Protein AF-A0A0P0XNX8-F1 (afdb_monomer)

Radius of gyration: 18.24 Å; Cα contacts (8 Å, |Δi|>4): 155; chains: 1; bounding box: 42×53×35 Å

InterPro domains:
  IPR011205 Uncharacterised conserved protein UCP015417, vWA [PIRSF015417] (2-133)
  IPR011205 Uncharacterised conserved protein UCP015417, vWA [PTHR31373] (2-133)
  IPR036465 von Willebrand factor A-like domain superfamily [G3DSA:3.40.50.410] (1-107)
  IPR056690 Domain of unknown function DUF7788 [PF25043] (2-116)

Organism: Oryza sativa subsp. japonica (NCBI:txid39947)

Secondary structure (DSSP, 8-state):
---B-HHHHHHHHHHHHHHTT--GGGS--EEEEEESS-HHHHBSS-HHHHHHHHHHHHHHTT-GGGPPEEEEEE-S---------SSTTEEEEES--HHHHHHHHHTTT---HHHHHHHHS-STTTTTPPPP-

Foldseek 3Di:
DDADAVLVVLVVQLVVCLVVVPDLVPRAAEDEAEDQDDPVRRYPDDVQVSVVVSLVSCVVSVNNVRRHAYEYENAHPDPDPFDQDPHPSYTYHYYDDPLQVVLCVVVVNDDDVVSSVCSVQVDPVNVPDDDDD

Structure (mmCIF, N/CA/C/O backbone):
data_AF-A0A0P0XNX8-F1
#
_entry.id   AF-A0A0P0XNX8-F1
#
loop_
_atom_site.group_PDB
_atom_site.id
_atom_site.type_symbol
_atom_site.label_atom_id
_atom_site.label_alt_id
_atom_site.label_comp_id
_atom_site.label_asym_id
_atom_site.label_entity_id
_atom_site.label_seq_id
_atom_site.pdbx_PDB_ins_code
_atom_site.Cartn_x
_atom_site.Cartn_y
_atom_site.Cartn_z
_atom_site.occupancy
_atom_site.B_iso_or_equiv
_atom_site.auth_seq_id
_atom_site.auth_comp_id
_atom_site.auth_asym_id
_atom_site.auth_atom_id
_atom_site.pdbx_PDB_model_num
ATOM 1 N N . CYS A 1 1 ? 7.794 19.209 -12.879 1.00 41.28 1 CYS A N 1
ATOM 2 C CA . CYS A 1 1 ? 7.409 17.800 -12.677 1.00 41.28 1 CYS A CA 1
ATOM 3 C C . CYS A 1 1 ? 6.141 17.756 -11.835 1.00 41.28 1 CYS A C 1
ATOM 5 O O . CYS A 1 1 ? 5.933 18.673 -11.049 1.00 41.28 1 CYS A O 1
ATOM 7 N N . MET A 1 2 ? 5.261 16.780 -12.074 1.00 57.81 2 MET A N 1
ATOM 8 C CA . MET A 1 2 ? 4.071 16.552 -11.248 1.00 57.81 2 MET A CA 1
ATOM 9 C C . MET A 1 2 ? 4.499 15.644 -10.092 1.00 57.81 2 MET A C 1
ATOM 11 O O . MET A 1 2 ? 4.777 14.472 -10.326 1.00 57.81 2 MET A O 1
ATOM 15 N N . ASN A 1 3 ? 4.605 16.188 -8.880 1.00 69.00 3 ASN A N 1
ATOM 16 C CA . ASN A 1 3 ? 4.877 15.384 -7.691 1.00 69.00 3 ASN A CA 1
ATOM 17 C C . ASN A 1 3 ? 3.578 14.712 -7.228 1.00 69.00 3 ASN A C 1
ATOM 19 O O . ASN A 1 3 ? 2.471 15.203 -7.468 1.00 69.00 3 ASN A O 1
ATOM 23 N N . THR A 1 4 ? 3.712 13.571 -6.568 1.00 76.38 4 THR A N 1
ATOM 24 C CA . THR A 1 4 ? 2.597 12.824 -5.997 1.00 76.38 4 THR A CA 1
ATOM 25 C C . THR A 1 4 ? 2.177 13.475 -4.682 1.00 76.38 4 THR A C 1
ATOM 27 O O . THR A 1 4 ? 3.000 13.785 -3.817 1.00 76.38 4 THR A O 1
ATOM 30 N N . ASN A 1 5 ? 0.874 13.697 -4.519 1.00 86.94 5 ASN A N 1
ATOM 31 C CA . ASN A 1 5 ? 0.302 14.161 -3.261 1.00 86.94 5 ASN A CA 1
ATOM 32 C C . ASN A 1 5 ? -0.187 12.950 -2.457 1.00 86.94 5 ASN A C 1
ATOM 34 O O . ASN A 1 5 ? -1.343 12.537 -2.576 1.00 86.94 5 ASN A O 1
ATOM 38 N N . PHE A 1 6 ? 0.707 12.364 -1.658 1.00 89.50 6 PHE A N 1
AT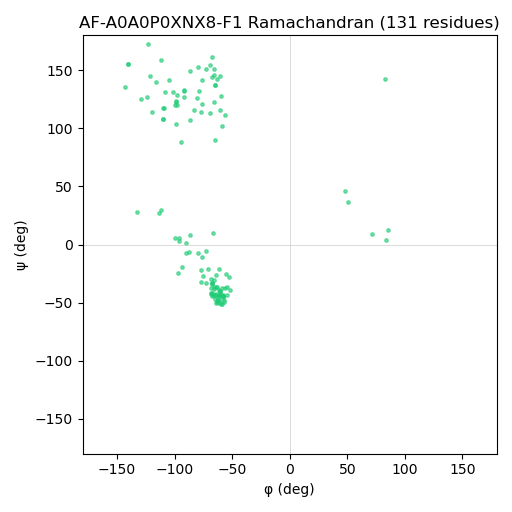OM 39 C CA . PHE A 1 6 ? 0.373 11.188 -0.856 1.00 89.50 6 PHE A CA 1
ATOM 40 C C . PHE A 1 6 ? -0.719 11.476 0.179 1.00 89.50 6 PHE A C 1
ATOM 42 O O . PHE A 1 6 ? -1.602 10.641 0.355 1.00 89.50 6 PHE A O 1
ATOM 49 N N . GLN A 1 7 ? -0.754 12.666 0.789 1.00 91.12 7 GLN A N 1
ATOM 50 C CA . 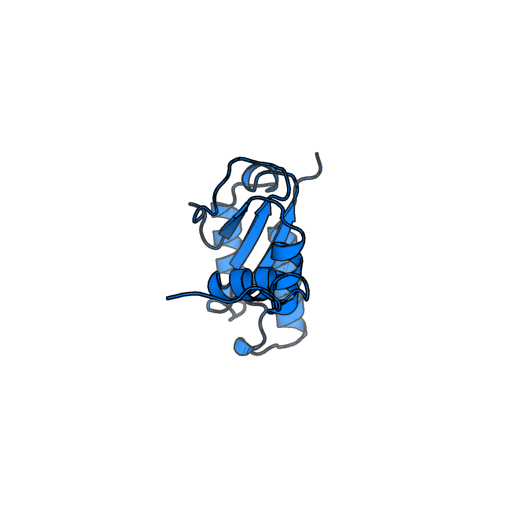GLN A 1 7 ? -1.854 13.045 1.687 1.00 91.12 7 GLN A CA 1
ATOM 51 C C . GLN A 1 7 ? -3.220 12.901 1.021 1.00 91.12 7 GLN A C 1
ATOM 53 O O . GLN A 1 7 ? -4.126 12.339 1.626 1.00 91.12 7 GLN A O 1
ATOM 58 N N . ALA A 1 8 ? -3.367 13.338 -0.233 1.00 92.69 8 ALA A N 1
ATOM 59 C CA . ALA A 1 8 ? -4.642 13.244 -0.939 1.00 92.69 8 ALA A CA 1
ATOM 60 C C . ALA A 1 8 ? -5.084 11.786 -1.160 1.00 92.69 8 ALA A C 1
ATOM 62 O O . ALA A 1 8 ? -6.271 11.477 -1.052 1.00 92.69 8 ALA A O 1
ATOM 63 N N . VAL A 1 9 ? -4.137 10.879 -1.427 1.00 93.44 9 VAL A N 1
ATOM 64 C CA . VAL A 1 9 ? -4.415 9.438 -1.559 1.00 93.44 9 VAL A CA 1
ATOM 65 C C . VAL A 1 9 ? -4.941 8.876 -0.238 1.00 93.44 9 VAL A C 1
ATOM 67 O O . VAL A 1 9 ? -5.982 8.221 -0.210 1.00 93.44 9 VAL A O 1
ATOM 70 N N . PHE A 1 10 ? -4.257 9.168 0.868 1.00 96.00 10 PHE A N 1
ATOM 71 C CA . PHE A 1 10 ? -4.647 8.685 2.192 1.00 96.00 10 PHE A CA 1
ATOM 72 C C . PHE A 1 10 ? -5.953 9.314 2.686 1.00 96.00 10 PHE A C 1
ATOM 74 O O . PHE A 1 10 ? -6.783 8.609 3.260 1.00 96.00 10 PHE A O 1
ATOM 81 N N . ASP A 1 11 ? -6.183 10.596 2.403 1.00 96.38 11 ASP A N 1
ATOM 82 C CA . ASP A 1 11 ? -7.445 11.278 2.691 1.00 96.38 11 ASP A CA 1
ATOM 83 C C . ASP A 1 11 ? -8.609 10.620 1.946 1.00 96.38 11 ASP A C 1
ATOM 85 O O . ASP A 1 11 ? -9.679 10.421 2.522 1.00 96.38 11 ASP A O 1
ATOM 89 N N . GLN A 1 12 ? -8.401 10.218 0.689 1.00 97.06 12 GLN A N 1
ATOM 90 C CA . GLN A 1 12 ? -9.422 9.525 -0.089 1.00 97.06 12 GLN A CA 1
ATOM 91 C C . GLN A 1 12 ? -9.721 8.123 0.460 1.00 97.06 12 GLN A C 1
ATOM 93 O O . GLN A 1 12 ? -10.893 7.741 0.546 1.00 97.06 12 GLN A O 1
ATOM 98 N N . ILE A 1 13 ? -8.694 7.363 0.858 1.00 96.75 13 ILE A N 1
ATOM 99 C CA . ILE A 1 13 ? -8.864 6.053 1.511 1.00 96.75 13 ILE A CA 1
ATOM 100 C C . ILE A 1 13 ? -9.666 6.220 2.803 1.00 96.75 13 ILE A C 1
ATOM 102 O O . ILE A 1 13 ? -10.681 5.547 2.993 1.00 96.75 13 ILE A O 1
ATOM 106 N N . LEU A 1 14 ? -9.244 7.152 3.661 1.00 97.88 14 LEU A N 1
ATOM 107 C CA . LEU A 1 14 ? -9.881 7.402 4.947 1.00 97.88 14 LEU A CA 1
ATOM 108 C C . LEU A 1 14 ? -11.337 7.827 4.778 1.00 97.88 14 LEU A C 1
ATOM 110 O O . LEU A 1 14 ? -12.223 7.269 5.422 1.00 97.88 14 LEU A O 1
ATOM 114 N N . ARG A 1 15 ? -11.596 8.775 3.873 1.00 97.88 15 ARG A N 1
ATOM 115 C CA . ARG A 1 15 ? -12.948 9.236 3.559 1.00 97.88 15 ARG A CA 1
ATOM 116 C C . ARG A 1 15 ? -13.836 8.083 3.110 1.00 97.88 15 ARG A C 1
ATOM 118 O O . ARG A 1 15 ? -14.929 7.923 3.636 1.00 97.88 15 ARG A O 1
ATOM 125 N N . THR A 1 16 ? -13.351 7.255 2.187 1.00 97.56 16 THR A N 1
ATOM 126 C CA . THR A 1 16 ? -14.111 6.105 1.677 1.00 97.56 16 THR A CA 1
ATOM 127 C C . THR A 1 16 ? -14.449 5.119 2.800 1.00 97.56 16 THR A C 1
ATOM 129 O O . THR A 1 16 ? -15.567 4.609 2.859 1.00 97.56 16 THR A O 1
ATOM 132 N N . ALA A 1 17 ? -13.516 4.881 3.725 1.00 97.12 17 ALA A N 1
ATOM 133 C CA . ALA A 1 17 ? -13.737 4.007 4.870 1.00 97.12 17 ALA A CA 1
ATOM 134 C C . ALA A 1 17 ? -14.739 4.571 5.883 1.00 97.12 17 ALA A C 1
ATOM 136 O O . ALA A 1 17 ? -15.602 3.837 6.366 1.00 97.12 17 ALA A O 1
ATOM 137 N N . VAL A 1 18 ? -14.646 5.868 6.192 1.00 97.19 18 VAL A N 1
ATOM 138 C CA . VAL A 1 18 ? -15.581 6.564 7.087 1.00 97.19 18 VAL A CA 1
ATOM 139 C C . VAL A 1 18 ? -16.986 6.579 6.485 1.00 97.19 18 VAL A C 1
ATOM 141 O O . VAL A 1 18 ? -17.932 6.150 7.147 1.00 97.19 18 VAL A O 1
ATOM 144 N N . ASP A 1 19 ? -17.119 6.986 5.221 1.00 97.69 19 ASP A N 1
ATOM 145 C CA . ASP A 1 19 ? -18.400 7.045 4.507 1.00 97.69 19 ASP A CA 1
ATOM 146 C C . ASP A 1 19 ? -19.040 5.647 4.408 1.00 97.69 19 ASP A C 1
ATOM 148 O O . ASP A 1 19 ? -20.247 5.478 4.604 1.00 97.69 19 ASP A O 1
ATOM 152 N N . GLY A 1 20 ? -18.214 4.622 4.170 1.00 96.81 20 GLY A N 1
ATOM 153 C CA . GLY A 1 20 ? -18.622 3.220 4.115 1.00 96.81 20 GLY A CA 1
ATOM 154 C C . GLY A 1 20 ? -18.810 2.537 5.474 1.00 96.81 20 GLY A C 1
ATOM 155 O O . GLY A 1 20 ? -19.280 1.400 5.498 1.00 96.81 20 GLY A O 1
ATOM 156 N N . ARG A 1 21 ? -18.459 3.193 6.592 1.00 96.38 21 ARG A N 1
ATOM 157 C CA . ARG A 1 21 ? -18.436 2.607 7.949 1.00 96.38 21 ARG A CA 1
ATOM 158 C C . ARG A 1 21 ? -17.716 1.254 7.991 1.00 96.38 21 ARG A C 1
ATOM 160 O O . ARG A 1 21 ? -18.227 0.280 8.548 1.00 96.38 21 ARG A O 1
ATOM 167 N N . LEU A 1 22 ? -16.551 1.182 7.351 1.00 96.38 22 LEU A N 1
ATOM 168 C CA . LEU A 1 22 ? -15.763 -0.045 7.328 1.00 96.38 22 LEU A CA 1
ATOM 169 C C . LEU A 1 22 ? -15.275 -0.388 8.740 1.00 96.38 22 LEU A C 1
ATOM 171 O O . LEU A 1 22 ? -14.823 0.489 9.467 1.00 96.38 22 LEU A O 1
ATOM 175 N N . PRO A 1 23 ? -15.325 -1.658 9.156 1.00 94.81 23 PRO A N 1
ATOM 176 C CA . PRO A 1 23 ? -14.636 -2.051 10.371 1.00 94.81 23 PRO A CA 1
ATOM 177 C C . PRO A 1 23 ? -13.109 -2.068 10.105 1.00 94.81 23 PRO A C 1
ATOM 179 O O . PRO A 1 23 ? -12.699 -2.291 8.956 1.00 94.81 23 PRO A O 1
ATOM 182 N N . PRO A 1 24 ? -12.244 -1.829 11.114 1.00 93.19 24 PRO A N 1
ATOM 183 C CA . PRO A 1 24 ? -10.793 -1.703 10.921 1.00 93.19 24 PRO A CA 1
ATOM 184 C C . PRO A 1 24 ? -10.124 -2.897 10.220 1.00 93.19 24 PRO A C 1
ATOM 186 O O . PRO A 1 24 ? -9.094 -2.746 9.562 1.00 93.19 24 PRO A O 1
ATOM 189 N N . GLU A 1 25 ? -10.699 -4.096 10.307 1.00 93.88 25 GLU A N 1
ATOM 190 C CA . GLU A 1 25 ? -10.179 -5.306 9.658 1.00 93.88 25 GLU A CA 1
ATOM 191 C C . GLU A 1 25 ? -10.346 -5.269 8.134 1.00 93.88 25 GLU A C 1
ATOM 193 O O . GLU A 1 25 ? -9.627 -5.963 7.422 1.00 93.88 25 GLU A O 1
ATOM 198 N N . LYS A 1 26 ? -11.269 -4.444 7.623 1.00 94.88 26 LYS A N 1
ATOM 199 C CA . LYS A 1 26 ? -11.504 -4.250 6.184 1.00 94.88 26 LYS A CA 1
ATOM 200 C C . LYS A 1 26 ? -10.773 -3.043 5.601 1.00 94.88 26 LYS A C 1
ATOM 202 O O . LYS A 1 26 ? -10.949 -2.740 4.422 1.00 94.88 26 LYS A O 1
ATOM 207 N N . MET A 1 27 ? -9.975 -2.348 6.406 1.00 95.38 27 MET A N 1
ATOM 208 C CA . MET A 1 27 ? -9.145 -1.251 5.924 1.00 95.38 27 MET A CA 1
ATOM 209 C C . MET A 1 27 ? -8.046 -1.761 4.998 1.00 95.38 27 MET A C 1
ATOM 211 O O . MET A 1 27 ? -7.455 -2.818 5.225 1.00 95.38 27 MET A O 1
ATOM 215 N N . ILE A 1 28 ? -7.733 -0.958 3.981 1.00 92.44 28 ILE A N 1
ATOM 216 C CA . ILE A 1 28 ? -6.551 -1.165 3.145 1.00 92.44 28 ILE A CA 1
ATOM 217 C C . ILE A 1 28 ? -5.317 -1.106 4.050 1.00 92.44 28 ILE A C 1
ATOM 219 O O . ILE A 1 28 ? -5.146 -0.156 4.808 1.00 92.44 28 ILE A O 1
ATOM 223 N N . ARG A 1 29 ? -4.461 -2.127 3.973 1.00 91.31 29 ARG A N 1
ATOM 224 C CA . ARG A 1 29 ? -3.241 -2.226 4.792 1.00 91.31 29 ARG A CA 1
ATOM 225 C C . ARG A 1 29 ? -1.989 -1.752 4.066 1.00 91.31 29 ARG A C 1
ATOM 227 O O . ARG A 1 29 ? -1.036 -1.327 4.713 1.00 91.31 29 ARG A O 1
ATOM 234 N N . THR A 1 30 ? -2.003 -1.786 2.737 1.00 91.19 30 THR A N 1
ATOM 235 C CA . THR A 1 30 ? -0.833 -1.459 1.925 1.00 91.19 30 THR A CA 1
ATOM 236 C C . THR A 1 30 ? -1.246 -0.710 0.667 1.00 91.19 30 THR A C 1
ATOM 238 O O . THR A 1 30 ? -2.200 -1.092 -0.009 1.00 91.19 30 THR A O 1
ATOM 241 N N . VAL A 1 31 ? -0.514 0.355 0.355 1.00 91.19 31 VAL A N 1
ATOM 242 C CA . VAL A 1 31 ? -0.603 1.115 -0.890 1.00 91.19 31 VAL A CA 1
ATOM 243 C C . VAL A 1 31 ? 0.672 0.858 -1.678 1.00 91.19 31 VAL A C 1
ATOM 245 O O . VAL A 1 31 ? 1.766 1.195 -1.230 1.00 91.19 31 VAL A O 1
ATOM 248 N N . PHE A 1 3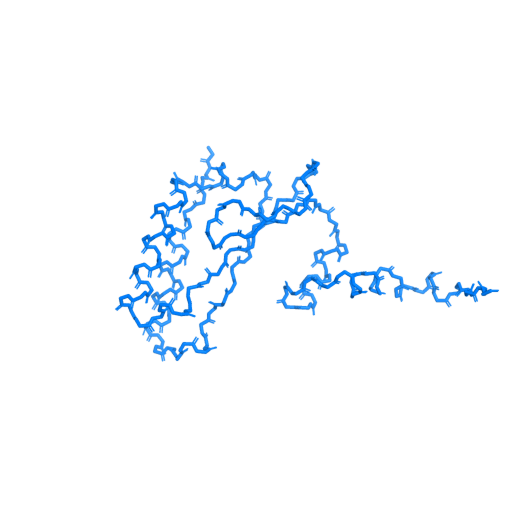2 ? 0.532 0.269 -2.860 1.00 88.12 32 PHE A N 1
ATOM 249 C CA . PHE A 1 32 ? 1.652 0.063 -3.770 1.00 88.12 32 PHE A CA 1
ATOM 250 C C . PHE A 1 32 ? 1.773 1.241 -4.726 1.00 88.12 32 PHE A C 1
ATOM 252 O O . PHE A 1 32 ? 0.803 1.615 -5.388 1.00 88.12 32 PHE A O 1
ATOM 259 N N . VAL A 1 33 ? 2.966 1.822 -4.791 1.00 87.62 33 VAL A N 1
ATOM 260 C CA . VAL A 1 33 ? 3.263 2.97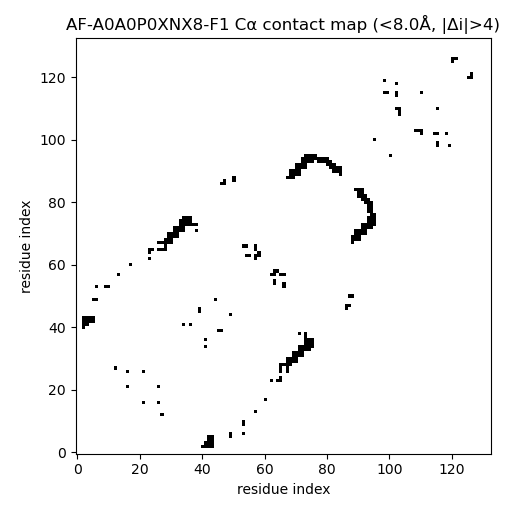8 -5.635 1.00 87.62 33 VAL A CA 1
ATOM 261 C C . VAL A 1 33 ? 4.354 2.574 -6.603 1.00 87.62 33 VAL A C 1
ATOM 263 O O . VAL A 1 33 ? 5.472 2.297 -6.194 1.00 87.62 33 VAL A O 1
ATOM 266 N N . PHE A 1 34 ? 4.026 2.538 -7.886 1.00 84.75 34 PHE A N 1
ATOM 267 C CA . PHE A 1 34 ? 4.978 2.239 -8.947 1.00 84.75 34 PHE A CA 1
ATOM 268 C C . PHE A 1 34 ? 5.413 3.555 -9.585 1.00 84.75 34 PHE A C 1
ATOM 270 O O . PHE A 1 34 ? 4.570 4.295 -10.092 1.00 84.75 34 PHE A O 1
ATOM 277 N N . SER A 1 35 ? 6.707 3.860 -9.540 1.00 81.50 35 SER A N 1
ATOM 278 C CA . SER A 1 35 ? 7.255 5.122 -10.041 1.00 81.50 35 SER A CA 1
ATOM 279 C C . SER A 1 35 ? 8.583 4.899 -10.754 1.00 81.50 35 SER A C 1
ATOM 281 O O . SER A 1 35 ? 9.276 3.924 -10.494 1.00 81.50 35 SER A O 1
ATOM 283 N N . ASP A 1 36 ? 8.943 5.797 -11.663 1.00 78.94 36 ASP A N 1
ATOM 284 C CA . ASP A 1 36 ? 10.272 5.897 -12.270 1.00 78.94 36 ASP A CA 1
ATOM 285 C C . ASP A 1 36 ? 11.172 6.941 -11.573 1.00 78.94 36 ASP A C 1
ATOM 287 O O . ASP A 1 36 ? 12.278 7.213 -12.052 1.00 78.94 36 ASP A O 1
ATOM 291 N N . MET A 1 37 ? 10.693 7.523 -10.466 1.00 75.00 37 MET A N 1
ATOM 292 C CA . MET A 1 37 ? 11.388 8.506 -9.631 1.00 75.00 37 MET A CA 1
ATOM 293 C C . MET A 1 37 ? 11.736 7.910 -8.264 1.00 75.00 37 MET A C 1
ATOM 295 O O . MET A 1 37 ? 11.106 6.949 -7.822 1.00 75.00 37 MET A O 1
ATOM 299 N N . GLU A 1 38 ? 12.713 8.502 -7.578 1.00 74.94 38 GLU A N 1
ATOM 300 C CA . GLU A 1 38 ? 12.969 8.196 -6.167 1.00 74.94 38 GLU A CA 1
ATOM 301 C C . GLU A 1 38 ? 11.834 8.736 -5.274 1.00 74.94 38 GLU A C 1
ATOM 303 O O . GLU A 1 38 ? 11.104 9.659 -5.648 1.00 74.94 38 GLU A O 1
ATOM 308 N N . PHE A 1 39 ? 11.633 8.131 -4.098 1.00 76.69 39 PHE A N 1
ATOM 309 C CA . PHE A 1 39 ? 10.484 8.442 -3.232 1.00 76.69 39 PHE A CA 1
ATOM 310 C C . PHE A 1 39 ? 10.455 9.910 -2.775 1.00 76.69 39 PHE A C 1
ATOM 312 O O . PHE A 1 39 ? 9.400 10.547 -2.745 1.00 76.69 39 PHE A O 1
ATOM 319 N N . ASP A 1 40 ? 11.619 10.444 -2.415 1.00 73.12 40 ASP A N 1
ATOM 320 C CA . ASP A 1 40 ? 11.811 11.823 -1.971 1.00 73.12 40 ASP A CA 1
ATOM 321 C C . ASP A 1 40 ? 11.565 12.841 -3.091 1.00 73.12 40 ASP A C 1
ATOM 323 O O . ASP A 1 40 ? 11.009 13.907 -2.831 1.00 73.12 40 ASP A O 1
ATOM 327 N N . GLU A 1 41 ? 11.885 12.491 -4.336 1.00 72.38 41 GLU A N 1
ATOM 328 C CA . GLU A 1 41 ? 11.534 13.281 -5.520 1.00 72.38 41 GLU A CA 1
ATOM 329 C C . GLU A 1 41 ? 10.038 13.190 -5.859 1.00 72.38 41 GLU A C 1
ATOM 331 O O . GLU A 1 41 ? 9.439 14.149 -6.355 1.00 72.38 41 GLU A O 1
ATOM 336 N N . ALA A 1 42 ? 9.417 12.040 -5.586 1.00 72.12 42 ALA A N 1
ATOM 337 C CA . ALA A 1 42 ? 8.004 11.809 -5.848 1.00 72.12 42 ALA A CA 1
ATOM 338 C C . ALA A 1 42 ? 7.078 12.494 -4.845 1.00 72.12 42 ALA A C 1
ATOM 340 O O . ALA A 1 42 ? 5.945 12.809 -5.209 1.00 72.12 42 ALA A O 1
ATOM 341 N N . SER A 1 43 ? 7.513 12.741 -3.610 1.00 74.56 43 SER A N 1
ATOM 342 C CA . SER A 1 43 ? 6.689 13.424 -2.612 1.00 74.56 43 SER A CA 1
ATOM 343 C C . SER A 1 43 ? 6.616 14.935 -2.864 1.00 74.56 43 SER A C 1
ATOM 345 O O . SER A 1 43 ? 7.585 15.588 -3.244 1.00 74.56 43 SER A O 1
ATOM 347 N N . THR A 1 44 ? 5.441 15.529 -2.644 1.00 75.44 44 THR A N 1
ATOM 348 C CA . THR A 1 44 ? 5.282 16.995 -2.714 1.00 75.44 44 THR A CA 1
ATOM 349 C C . THR A 1 44 ? 5.836 17.689 -1.463 1.00 75.44 44 THR A C 1
ATOM 351 O O . THR A 1 44 ? 6.352 18.800 -1.559 1.00 75.44 44 THR A O 1
ATOM 354 N N . ASN A 1 45 ? 5.752 17.033 -0.300 1.00 76.75 45 ASN A N 1
ATOM 355 C CA . ASN A 1 45 ? 6.193 17.564 0.993 1.00 76.75 45 ASN A CA 1
ATOM 356 C C . ASN A 1 45 ? 7.227 16.636 1.649 1.00 76.75 45 ASN A C 1
ATOM 358 O O . ASN A 1 45 ? 7.427 15.497 1.220 1.00 76.75 45 ASN A O 1
ATOM 362 N N . HIS A 1 46 ? 7.824 17.087 2.756 1.00 83.38 46 HIS A N 1
ATOM 363 C CA . HIS A 1 46 ? 8.580 16.202 3.639 1.00 83.38 46 HIS A CA 1
ATOM 364 C C . HIS A 1 46 ? 7.672 15.099 4.189 1.00 83.38 46 HIS A C 1
ATOM 366 O O . HIS A 1 46 ? 6.723 15.364 4.929 1.00 83.38 46 HIS A O 1
ATOM 372 N N . TRP A 1 47 ? 7.981 13.857 3.820 1.00 86.69 47 TRP A N 1
ATOM 373 C CA . TRP A 1 47 ? 7.132 12.710 4.114 1.00 86.69 47 TRP A CA 1
ATOM 374 C C . TRP A 1 47 ? 6.880 12.495 5.600 1.00 86.69 47 TRP A C 1
ATOM 376 O O . TRP A 1 47 ? 5.771 12.140 5.961 1.00 86.69 47 TRP A O 1
ATOM 386 N N . GLU A 1 48 ? 7.862 12.731 6.467 1.00 84.50 48 GLU A N 1
ATOM 387 C CA . GLU A 1 48 ? 7.694 12.513 7.908 1.00 84.50 48 GLU A CA 1
ATOM 388 C C . GLU A 1 48 ? 6.529 13.344 8.470 1.00 84.50 48 GLU A C 1
ATOM 390 O O . GLU A 1 48 ? 5.642 12.811 9.134 1.00 84.50 48 GLU A O 1
ATOM 395 N N . THR A 1 49 ? 6.440 14.619 8.082 1.00 86.44 49 THR A N 1
ATOM 396 C CA . THR A 1 49 ? 5.331 15.509 8.457 1.00 86.44 49 THR A CA 1
ATOM 397 C C . THR A 1 49 ? 3.996 15.071 7.849 1.00 86.44 49 THR A C 1
ATOM 399 O O . THR A 1 49 ? 2.944 15.150 8.497 1.00 86.44 49 THR A O 1
ATOM 402 N N . ASP A 1 50 ? 4.016 14.595 6.602 1.00 88.75 50 ASP A N 1
ATOM 403 C CA . ASP A 1 50 ? 2.820 14.059 5.951 1.00 88.75 50 ASP A CA 1
ATOM 404 C C . ASP A 1 50 ? 2.343 12.774 6.632 1.00 88.75 50 ASP A C 1
ATOM 406 O O . ASP A 1 50 ? 1.153 12.638 6.918 1.00 88.75 50 ASP A O 1
ATOM 410 N N . TYR A 1 51 ? 3.258 11.874 6.974 1.00 91.38 51 TYR A N 1
ATOM 411 C CA . TYR A 1 51 ? 2.976 10.614 7.640 1.00 91.38 51 TYR A CA 1
ATOM 412 C C . TYR A 1 51 ? 2.427 10.824 9.051 1.00 91.38 51 TYR A C 1
ATOM 414 O O . TYR A 1 51 ? 1.425 10.207 9.415 1.00 91.38 51 TYR A O 1
ATOM 422 N N . GLU A 1 52 ? 2.998 11.745 9.830 1.00 93.50 52 GLU A N 1
ATOM 423 C CA . GLU A 1 52 ? 2.447 12.145 11.130 1.00 93.50 52 GLU A CA 1
ATOM 424 C C . GLU A 1 52 ? 1.016 12.679 10.992 1.00 93.50 52 GLU A C 1
ATOM 426 O O . GLU A 1 52 ? 0.114 12.319 11.759 1.00 93.50 52 GLU A O 1
ATOM 431 N N . THR A 1 53 ? 0.776 13.511 9.975 1.00 94.94 53 THR A N 1
ATOM 432 C CA . THR A 1 53 ? -0.554 14.061 9.704 1.00 94.94 53 THR A CA 1
ATOM 433 C C . THR A 1 53 ? -1.546 12.967 9.315 1.00 94.94 53 THR A C 1
ATOM 435 O O . THR A 1 53 ? -2.670 12.966 9.824 1.00 94.94 53 THR A O 1
ATOM 438 N N . ILE A 1 54 ? -1.136 12.029 8.460 1.00 95.81 54 ILE A N 1
ATOM 439 C CA . ILE A 1 54 ? -1.917 10.852 8.066 1.00 95.81 54 ILE A CA 1
ATOM 440 C C . ILE A 1 54 ? -2.266 10.019 9.302 1.00 95.81 54 ILE A C 1
ATOM 442 O O . ILE A 1 54 ? -3.445 9.751 9.543 1.00 95.81 54 ILE A O 1
ATOM 446 N N . CYS A 1 55 ? -1.278 9.678 10.133 1.00 96.25 55 CYS A N 1
ATOM 447 C CA . CYS A 1 55 ? -1.487 8.896 11.351 1.00 96.25 55 CYS A CA 1
ATOM 448 C C . CYS A 1 55 ? -2.488 9.578 12.290 1.00 96.25 55 CYS A C 1
ATOM 450 O O . CYS A 1 55 ? -3.422 8.940 12.776 1.00 96.25 55 CYS A O 1
ATOM 452 N N . ARG A 1 56 ? -2.365 10.896 12.491 1.00 97.56 56 ARG A N 1
ATOM 453 C CA . ARG A 1 56 ? -3.309 11.670 13.310 1.00 97.56 56 ARG A CA 1
ATOM 454 C C . ARG A 1 56 ? -4.729 11.639 12.743 1.00 97.56 56 ARG A C 1
ATOM 456 O O . ARG A 1 56 ? -5.681 11.482 13.510 1.00 97.56 56 ARG A O 1
ATOM 463 N N . LYS A 1 57 ? -4.893 11.800 11.425 1.00 97.88 57 LYS A N 1
ATOM 464 C CA . LYS A 1 57 ? -6.207 11.764 10.758 1.00 97.88 57 LYS A CA 1
ATOM 465 C C . LYS A 1 57 ? -6.874 10.398 10.923 1.00 97.88 57 LYS A C 1
ATOM 467 O O . LYS A 1 57 ? -8.024 10.332 11.348 1.00 97.88 57 LYS A O 1
ATOM 472 N N . PHE A 1 58 ? -6.137 9.320 10.664 1.00 97.88 58 PHE A N 1
ATOM 473 C CA . PHE A 1 5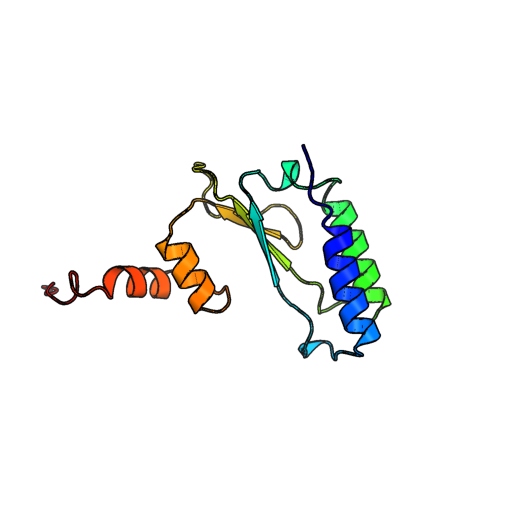8 ? -6.624 7.951 10.841 1.00 97.88 58 PHE A CA 1
ATOM 474 C C . PHE A 1 58 ? -6.959 7.650 12.304 1.00 97.88 58 PHE A C 1
ATOM 476 O O . PHE A 1 58 ? -8.043 7.144 12.587 1.00 97.88 58 PHE A O 1
ATOM 483 N N . GLY A 1 59 ? -6.088 8.028 13.245 1.00 97.31 59 GLY A N 1
ATOM 484 C CA . GLY A 1 59 ? -6.341 7.881 14.679 1.00 97.31 59 GLY A CA 1
ATOM 485 C C . GLY A 1 59 ? -7.607 8.610 15.134 1.00 97.31 59 GLY A C 1
ATOM 486 O O . GLY A 1 59 ? -8.448 8.019 15.805 1.00 97.31 59 GLY A O 1
ATOM 487 N N . SER A 1 60 ? -7.800 9.857 14.690 1.00 97.38 60 SER A N 1
ATOM 488 C CA . SER A 1 60 ? -8.994 10.658 15.021 1.00 97.38 60 SER A CA 1
ATOM 489 C C . SER A 1 60 ? -10.292 10.057 14.470 1.00 97.38 60 SER A C 1
ATOM 491 O O . SER A 1 60 ? -11.362 10.286 15.025 1.00 97.38 60 SER A O 1
ATOM 493 N N . ALA A 1 61 ? -10.202 9.283 13.387 1.00 96.75 61 ALA A N 1
ATOM 494 C CA . ALA A 1 61 ? -11.326 8.587 12.768 1.00 96.75 61 ALA A CA 1
ATOM 495 C C . ALA A 1 61 ? -11.563 7.169 13.328 1.00 96.75 61 ALA A C 1
ATOM 497 O O . ALA A 1 61 ? -12.465 6.480 12.857 1.00 96.75 61 ALA A O 1
ATOM 498 N N . GLY A 1 62 ? -10.772 6.721 14.311 1.00 96.00 62 GLY A N 1
ATOM 499 C CA . GLY A 1 62 ? -10.880 5.381 14.901 1.00 96.00 62 GLY A CA 1
ATOM 500 C C . GLY A 1 62 ? -10.121 4.281 14.148 1.00 96.00 62 GLY A C 1
ATOM 501 O O . GLY A 1 62 ? -10.309 3.106 14.444 1.00 96.00 62 GLY A O 1
ATOM 502 N N . TYR A 1 63 ? -9.243 4.643 13.209 1.00 97.44 63 TYR A N 1
ATOM 503 C CA . TYR A 1 63 ? -8.445 3.719 12.389 1.00 97.44 63 TYR A CA 1
ATOM 504 C C . TYR A 1 63 ? -6.937 3.801 12.678 1.00 97.44 63 TYR A C 1
ATOM 506 O O . TYR A 1 63 ? -6.124 3.524 11.798 1.00 97.44 63 TYR A O 1
ATOM 514 N N . GLY A 1 64 ? -6.539 4.195 13.894 1.00 95.19 64 GLY A N 1
ATOM 515 C CA . GLY A 1 64 ? -5.125 4.377 14.264 1.00 95.19 64 GLY A CA 1
ATOM 516 C C . GLY A 1 64 ? -4.255 3.131 14.044 1.00 95.19 64 GLY A C 1
ATOM 517 O O . GLY A 1 64 ? -3.144 3.246 13.541 1.00 95.19 64 GLY A O 1
ATOM 518 N N . ASP A 1 65 ? -4.800 1.940 14.303 1.00 94.00 65 ASP A N 1
ATOM 519 C CA . ASP A 1 65 ? -4.106 0.654 14.104 1.00 94.00 65 ASP A CA 1
ATOM 520 C C . ASP A 1 65 ? -4.240 0.105 12.669 1.00 94.00 65 ASP A C 1
ATOM 522 O O . ASP A 1 65 ? -3.904 -1.047 12.376 1.00 94.00 65 ASP A O 1
ATOM 526 N N . ALA A 1 66 ? -4.799 0.904 11.762 1.00 95.44 66 ALA A N 1
ATOM 527 C CA . ALA A 1 66 ? -5.091 0.533 10.383 1.00 95.44 66 ALA A CA 1
ATOM 528 C C . ALA A 1 66 ? -4.630 1.597 9.378 1.00 95.44 66 ALA A C 1
ATOM 530 O O . ALA A 1 66 ? -5.197 1.710 8.291 1.00 95.44 66 ALA A O 1
ATOM 531 N N . VAL A 1 67 ? -3.593 2.363 9.732 1.00 95.88 67 VAL A N 1
ATOM 532 C CA . VAL A 1 67 ? -2.900 3.255 8.796 1.00 95.88 67 VAL A CA 1
ATOM 533 C C . VAL A 1 67 ? -2.203 2.404 7.724 1.00 95.88 67 VAL A C 1
ATOM 535 O O . VAL A 1 67 ? -1.395 1.541 8.080 1.00 95.88 67 VAL A O 1
ATOM 538 N N . PRO A 1 68 ? -2.494 2.610 6.425 1.00 94.81 68 PRO A N 1
ATOM 539 C CA . PRO A 1 68 ? -1.825 1.876 5.362 1.00 94.81 68 PRO A CA 1
ATOM 540 C C . PRO A 1 68 ? -0.321 2.165 5.333 1.00 94.81 68 PRO A C 1
ATOM 542 O O . PRO A 1 68 ? 0.102 3.308 5.493 1.00 94.81 68 PRO A O 1
ATOM 545 N N . GLN A 1 69 ? 0.488 1.149 5.050 1.00 90.94 69 GLN A N 1
ATOM 546 C CA . GLN A 1 69 ? 1.894 1.345 4.693 1.00 90.94 69 GLN A CA 1
ATOM 547 C C . GLN A 1 69 ? 2.037 1.585 3.191 1.00 90.94 69 GLN A C 1
ATOM 549 O O . GLN A 1 69 ? 1.263 1.049 2.397 1.00 90.94 69 GLN A O 1
ATOM 554 N N . ILE A 1 70 ? 3.043 2.353 2.784 1.00 88.56 70 ILE A N 1
ATOM 555 C CA . ILE A 1 70 ? 3.433 2.470 1.382 1.00 88.56 70 ILE A CA 1
ATOM 556 C C . ILE A 1 70 ? 4.506 1.429 1.083 1.00 88.56 70 ILE A C 1
ATOM 558 O O . ILE A 1 70 ? 5.505 1.324 1.788 1.00 88.56 70 ILE A O 1
ATOM 562 N N . VAL A 1 71 ? 4.335 0.708 -0.016 1.00 85.38 71 VAL A N 1
ATOM 563 C CA . VAL A 1 71 ? 5.436 0.010 -0.674 1.00 85.38 71 VAL A CA 1
ATOM 564 C C . VAL A 1 71 ? 5.697 0.739 -1.982 1.00 85.38 71 VAL A C 1
ATOM 566 O O . VAL A 1 71 ? 4.889 0.693 -2.912 1.00 85.38 71 VAL A O 1
ATOM 569 N N . PHE A 1 72 ? 6.808 1.462 -2.026 1.00 83.69 72 PHE A N 1
ATOM 570 C CA . PHE A 1 72 ? 7.198 2.265 -3.169 1.00 83.69 72 PHE A CA 1
ATOM 571 C C . PHE A 1 72 ? 8.199 1.498 -4.023 1.00 83.69 72 PHE A C 1
ATOM 573 O O . PHE A 1 72 ? 9.272 1.128 -3.554 1.00 83.69 72 PHE A O 1
ATOM 580 N N . TRP A 1 73 ? 7.846 1.257 -5.277 1.00 82.75 73 TRP A N 1
ATOM 581 C CA . TRP A 1 73 ? 8.647 0.513 -6.228 1.00 82.75 73 TRP A CA 1
ATOM 582 C C . TRP A 1 73 ? 9.192 1.446 -7.305 1.00 82.75 73 TRP A C 1
ATOM 584 O O . TRP A 1 73 ? 8.455 1.879 -8.194 1.00 82.75 73 TRP A O 1
ATOM 594 N N . ASN A 1 74 ? 10.499 1.706 -7.238 1.00 77.44 74 ASN A N 1
ATOM 595 C CA . ASN A 1 74 ? 11.229 2.382 -8.302 1.00 77.44 74 ASN A CA 1
ATOM 596 C C . ASN A 1 74 ? 11.508 1.404 -9.462 1.00 77.44 74 ASN A C 1
ATOM 598 O O . ASN A 1 74 ? 12.238 0.422 -9.304 1.00 77.44 74 ASN A O 1
ATOM 602 N N . LEU A 1 75 ? 10.892 1.665 -10.616 1.00 76.56 75 LEU A N 1
ATOM 603 C CA . LEU A 1 75 ? 10.961 0.860 -11.837 1.00 76.56 75 LEU A CA 1
ATOM 604 C C . LEU A 1 75 ? 12.106 1.265 -12.773 1.00 76.56 75 LEU A C 1
ATOM 606 O O . LEU A 1 75 ? 12.332 0.588 -13.779 1.00 76.56 75 LEU A O 1
ATOM 610 N N . ARG A 1 76 ? 12.813 2.367 -12.494 1.00 72.94 76 ARG A N 1
ATOM 611 C CA . ARG A 1 76 ? 14.029 2.702 -13.236 1.00 72.94 76 ARG A CA 1
ATOM 612 C C . ARG A 1 76 ? 15.092 1.644 -12.935 1.00 72.94 76 ARG A C 1
ATOM 614 O O . ARG A 1 76 ? 15.164 1.121 -11.826 1.00 72.94 76 ARG A O 1
ATOM 621 N N . ASP A 1 77 ? 15.922 1.343 -13.931 1.00 58.16 77 ASP A N 1
ATOM 622 C CA . ASP A 1 77 ? 17.136 0.554 -13.735 1.00 58.16 77 ASP A CA 1
ATOM 623 C C . ASP A 1 77 ? 18.086 1.361 -12.838 1.00 58.16 77 ASP A C 1
ATOM 625 O O . ASP A 1 77 ? 18.809 2.250 -13.291 1.00 58.16 77 ASP A O 1
ATOM 629 N N . SER A 1 78 ? 17.965 1.160 -11.531 1.00 53.94 78 SER A N 1
ATOM 630 C CA . SER A 1 78 ? 18.810 1.773 -10.521 1.00 53.94 78 SER A CA 1
ATOM 631 C C . SER A 1 78 ? 19.486 0.668 -9.723 1.00 53.94 78 SER A C 1
ATOM 633 O O . SER A 1 78 ? 18.916 -0.392 -9.467 1.00 53.94 78 SER A O 1
ATOM 635 N N . THR A 1 79 ? 20.727 0.914 -9.309 1.00 52.44 79 THR A N 1
ATOM 636 C CA . THR A 1 79 ? 21.512 0.018 -8.443 1.00 52.44 79 THR A CA 1
ATOM 637 C C . THR A 1 79 ? 20.947 -0.113 -7.025 1.00 52.44 79 THR A C 1
ATOM 639 O O . THR A 1 79 ? 21.610 -0.660 -6.144 1.00 52.44 79 THR A O 1
ATOM 642 N N . SER A 1 80 ? 19.751 0.406 -6.776 1.00 48.50 80 SER A N 1
ATOM 643 C CA . SER A 1 80 ? 19.100 0.370 -5.482 1.00 48.50 80 SER A CA 1
ATOM 644 C C . SER A 1 80 ? 18.704 -1.083 -5.190 1.00 48.50 80 SER A C 1
ATOM 646 O O . SER A 1 80 ? 17.911 -1.702 -5.893 1.00 48.50 80 SER A O 1
ATOM 648 N N . THR A 1 81 ? 19.331 -1.685 -4.186 1.00 48.31 81 THR A N 1
ATOM 649 C CA . THR A 1 81 ? 18.856 -2.930 -3.576 1.00 48.31 81 THR A CA 1
ATOM 650 C C . THR A 1 81 ? 17.538 -2.652 -2.845 1.00 48.31 81 THR A C 1
ATOM 652 O O . THR A 1 81 ? 17.254 -1.492 -2.554 1.00 48.31 81 THR A O 1
ATOM 655 N N . PRO A 1 82 ? 16.704 -3.659 -2.522 1.00 52.88 82 PRO A N 1
ATOM 656 C CA . PRO A 1 82 ? 15.586 -3.446 -1.610 1.00 52.88 82 PRO A CA 1
ATOM 657 C C . PRO A 1 82 ? 16.164 -2.958 -0.279 1.00 52.88 82 PRO A C 1
ATOM 659 O O . PRO A 1 82 ? 16.758 -3.733 0.472 1.00 52.88 82 PRO A O 1
ATOM 662 N N . VAL A 1 83 ? 16.072 -1.656 -0.029 1.00 48.06 83 VAL A N 1
ATOM 663 C CA . VAL A 1 83 ? 16.518 -1.047 1.218 1.00 48.06 83 VAL A CA 1
ATOM 664 C C . VAL A 1 83 ? 15.276 -0.801 2.050 1.00 48.06 83 VAL A C 1
ATOM 666 O O . VAL A 1 83 ? 14.290 -0.235 1.573 1.00 48.06 83 VAL A O 1
ATOM 669 N N . THR A 1 84 ? 15.312 -1.217 3.313 1.00 49.53 84 THR A N 1
ATOM 670 C CA . THR A 1 84 ? 14.351 -0.738 4.302 1.00 49.53 84 THR A CA 1
ATOM 671 C C . THR A 1 84 ? 14.465 0.782 4.304 1.00 49.53 84 THR A C 1
ATOM 673 O O . THR A 1 84 ? 15.524 1.315 4.640 1.00 49.53 84 THR A O 1
ATOM 676 N N . SER A 1 85 ? 13.429 1.480 3.834 1.00 62.06 85 SER A N 1
ATOM 677 C CA . SER A 1 85 ? 13.477 2.937 3.769 1.00 62.06 85 SER A CA 1
ATOM 678 C C . SER A 1 85 ? 13.668 3.482 5.188 1.00 62.06 85 SER A C 1
ATOM 680 O O . SER A 1 85 ? 13.152 2.917 6.154 1.00 62.06 85 SER A O 1
ATOM 682 N N . THR A 1 86 ? 14.411 4.578 5.335 1.00 70.88 86 THR A N 1
ATOM 683 C CA . THR A 1 86 ? 14.530 5.275 6.626 1.00 70.88 86 THR A CA 1
ATOM 684 C C . THR A 1 86 ? 13.250 6.022 6.996 1.00 70.88 86 THR A C 1
ATOM 686 O O . THR A 1 86 ? 13.152 6.572 8.090 1.00 70.88 86 THR A O 1
ATOM 689 N N . GLN A 1 87 ? 12.269 6.051 6.093 1.00 76.94 87 GLN A N 1
ATOM 690 C CA . GLN A 1 87 ? 11.040 6.795 6.247 1.00 76.94 87 GLN A CA 1
ATOM 691 C C . GLN A 1 87 ? 9.937 5.941 6.889 1.00 76.94 87 GLN A C 1
ATOM 693 O O . GLN A 1 87 ? 9.687 4.806 6.466 1.00 76.94 87 GLN A O 1
ATOM 698 N N . PRO A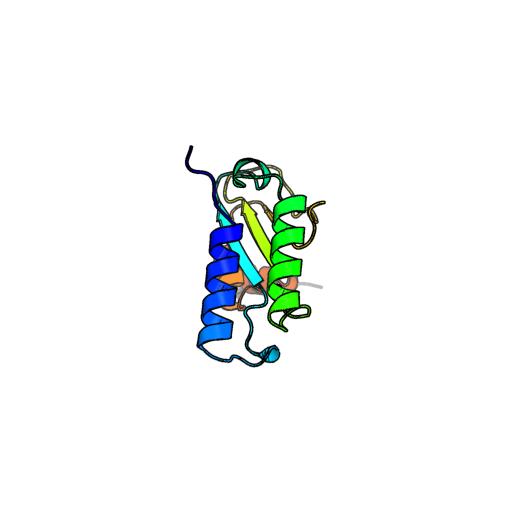 1 88 ? 9.244 6.471 7.912 1.00 82.88 88 PRO A N 1
ATOM 699 C CA . PRO A 1 88 ? 8.244 5.715 8.648 1.00 82.88 88 PRO A CA 1
ATOM 700 C C . PRO A 1 88 ? 7.058 5.359 7.748 1.00 82.88 88 PRO A C 1
ATOM 702 O O . PRO A 1 88 ? 6.588 6.176 6.960 1.00 82.88 88 PRO A O 1
ATOM 705 N N . GLY A 1 89 ? 6.582 4.118 7.856 1.00 85.19 89 GLY A N 1
ATOM 706 C CA . GLY A 1 89 ? 5.449 3.628 7.069 1.00 85.19 89 GLY A CA 1
ATOM 707 C C . GLY A 1 89 ? 5.736 3.399 5.582 1.00 85.19 89 GLY A C 1
ATOM 708 O O . GLY A 1 89 ? 4.787 3.133 4.847 1.00 85.19 89 GLY A O 1
ATOM 709 N N . VAL A 1 90 ? 6.997 3.474 5.135 1.00 86.06 90 VAL A N 1
ATOM 710 C CA . VAL A 1 90 ? 7.390 3.267 3.731 1.00 86.06 90 VAL A CA 1
ATOM 711 C C . VAL A 1 90 ? 8.436 2.161 3.622 1.00 86.06 90 VAL A C 1
ATOM 713 O O . VAL A 1 90 ? 9.495 2.221 4.248 1.00 86.06 90 VAL A O 1
ATOM 716 N N . ALA A 1 91 ? 8.173 1.177 2.769 1.00 82.94 91 ALA A N 1
ATOM 717 C CA . ALA A 1 91 ? 9.167 0.228 2.279 1.00 82.94 91 ALA A CA 1
ATOM 718 C C . ALA A 1 91 ? 9.542 0.572 0.832 1.00 82.94 91 ALA A C 1
ATOM 720 O O . ALA A 1 91 ? 8.671 0.944 0.044 1.00 82.94 91 ALA A O 1
ATOM 721 N N . MET A 1 92 ? 10.821 0.428 0.475 1.00 78.56 92 MET A N 1
ATOM 722 C CA . MET A 1 92 ? 11.298 0.667 -0.887 1.00 78.56 92 MET A CA 1
ATOM 723 C C . MET A 1 92 ? 11.664 -0.642 -1.581 1.00 78.56 92 MET A C 1
ATOM 725 O O . MET A 1 92 ? 12.386 -1.483 -1.046 1.00 78.56 92 MET A O 1
ATOM 729 N N . VAL A 1 93 ? 11.158 -0.790 -2.799 1.00 74.50 93 VAL A N 1
ATOM 730 C CA . VAL A 1 93 ? 11.495 -1.854 -3.739 1.00 74.50 93 VAL A CA 1
ATOM 731 C C . VAL A 1 93 ? 12.156 -1.201 -4.940 1.00 74.50 93 VAL A C 1
ATOM 733 O O . VAL A 1 93 ? 11.777 -0.115 -5.383 1.00 74.50 93 VAL A O 1
ATOM 736 N N . SER A 1 94 ? 13.184 -1.841 -5.464 1.00 72.38 94 SER A N 1
ATOM 737 C CA . SER A 1 94 ? 13.989 -1.284 -6.537 1.00 72.38 94 SER A CA 1
ATOM 738 C C . SER A 1 94 ? 14.366 -2.363 -7.535 1.00 72.38 94 SER A C 1
ATOM 740 O O . SER A 1 94 ? 14.383 -3.553 -7.207 1.00 72.38 94 SER A O 1
ATOM 742 N N . GLY A 1 95 ? 14.637 -1.926 -8.763 1.00 65.50 95 GLY A N 1
ATOM 743 C CA . GLY A 1 95 ? 14.881 -2.798 -9.900 1.00 65.50 95 GLY A CA 1
ATOM 744 C C . GLY A 1 95 ? 13.582 -3.271 -10.550 1.00 65.50 95 GLY A C 1
ATOM 745 O O . GLY A 1 95 ? 12.580 -3.558 -9.892 1.00 65.50 95 GLY A O 1
ATOM 746 N N . PHE A 1 96 ? 13.595 -3.371 -11.877 1.00 67.38 96 PHE A N 1
ATOM 747 C CA . PHE A 1 96 ? 12.449 -3.834 -12.649 1.00 67.38 96 PHE A CA 1
ATOM 748 C C . PHE A 1 96 ? 12.703 -5.221 -13.236 1.00 67.38 96 PHE A C 1
ATOM 750 O O . PHE A 1 96 ? 13.565 -5.415 -14.089 1.00 67.38 96 PHE A O 1
ATOM 757 N N . SER A 1 97 ? 11.891 -6.193 -12.822 1.00 67.56 97 SER A N 1
ATOM 758 C CA . SER A 1 97 ? 11.801 -7.503 -13.465 1.00 67.56 97 SER A CA 1
ATOM 759 C C . SER A 1 97 ? 10.340 -7.810 -13.756 1.00 67.56 97 SER A C 1
ATOM 761 O O . SER A 1 97 ? 9.505 -7.818 -12.849 1.00 67.56 97 SER A O 1
ATOM 763 N N . LYS A 1 98 ? 10.024 -8.106 -15.025 1.00 67.62 98 LYS A N 1
ATOM 764 C CA . LYS A 1 98 ? 8.672 -8.520 -15.441 1.00 67.62 98 LYS A CA 1
ATOM 765 C C . LYS A 1 98 ? 8.175 -9.720 -14.633 1.00 67.62 98 LYS A C 1
ATOM 767 O O . LYS A 1 98 ? 6.995 -9.777 -14.298 1.00 67.62 98 LYS A O 1
ATOM 772 N N . ASN A 1 99 ? 9.072 -10.650 -14.299 1.00 68.69 99 ASN A N 1
ATOM 773 C CA . ASN A 1 99 ? 8.733 -11.803 -13.473 1.00 68.69 99 ASN A CA 1
ATOM 774 C C . ASN A 1 99 ? 8.399 -11.369 -12.049 1.00 68.69 99 ASN A C 1
ATOM 776 O O . ASN A 1 99 ? 7.383 -11.803 -11.522 1.00 68.69 99 ASN A O 1
ATOM 780 N N . LEU A 1 100 ? 9.189 -10.470 -11.457 1.00 70.25 100 LEU A N 1
ATOM 781 C CA . LEU A 1 100 ? 8.957 -10.000 -10.091 1.00 70.25 100 LEU A CA 1
ATOM 782 C C . LEU A 1 100 ? 7.626 -9.246 -9.990 1.00 70.25 100 LEU A C 1
ATOM 784 O O . LEU A 1 100 ? 6.852 -9.536 -9.088 1.00 70.25 100 LEU A O 1
ATOM 788 N N . LEU A 1 101 ? 7.295 -8.385 -10.963 1.00 72.25 101 LEU A N 1
ATOM 789 C CA . LEU A 1 101 ? 5.984 -7.724 -11.031 1.00 72.25 101 LEU A CA 1
ATOM 790 C C . LEU A 1 101 ? 4.844 -8.744 -11.178 1.00 72.25 101 LEU A C 1
ATOM 792 O O . LEU A 1 101 ? 3.820 -8.632 -10.513 1.00 72.25 101 LEU A O 1
ATOM 796 N N . LYS A 1 102 ? 5.015 -9.761 -12.031 1.00 71.44 102 LYS A N 1
ATOM 797 C CA . LYS A 1 102 ? 4.009 -10.813 -12.224 1.00 71.44 102 LYS A CA 1
ATOM 798 C C . LYS A 1 102 ? 3.780 -11.616 -10.943 1.00 71.44 102 LYS A C 1
ATOM 800 O O . LYS A 1 102 ? 2.636 -11.785 -10.546 1.00 71.44 102 LYS A O 1
ATOM 805 N N . ILE A 1 103 ? 4.849 -12.076 -10.296 1.00 71.69 103 ILE A N 1
ATOM 806 C CA . ILE A 1 103 ? 4.793 -12.827 -9.035 1.00 71.69 103 ILE A CA 1
ATOM 807 C C . ILE A 1 103 ? 4.159 -11.967 -7.945 1.00 71.69 103 ILE A C 1
ATOM 809 O O . ILE A 1 103 ? 3.284 -12.437 -7.227 1.00 71.69 103 ILE A O 1
ATOM 813 N N . PHE A 1 104 ? 4.559 -10.701 -7.862 1.00 74.44 104 PHE A N 1
ATOM 814 C CA . PHE A 1 104 ? 3.998 -9.729 -6.939 1.00 74.44 104 PHE A CA 1
ATOM 815 C C . PHE A 1 104 ? 2.476 -9.589 -7.124 1.00 74.44 104 PHE A C 1
ATOM 817 O O . PHE A 1 104 ? 1.725 -9.723 -6.162 1.00 74.44 104 PHE A O 1
ATOM 824 N N . LEU A 1 105 ? 2.004 -9.402 -8.361 1.00 76.81 105 LEU A N 1
ATOM 825 C CA . LEU A 1 105 ? 0.573 -9.278 -8.666 1.00 76.81 105 LEU A CA 1
ATOM 826 C C . LEU A 1 105 ? -0.202 -10.590 -8.464 1.00 76.81 105 LEU A C 1
ATOM 828 O O . LEU A 1 105 ? -1.384 -10.549 -8.149 1.00 76.81 105 LEU A O 1
ATOM 832 N N . GLN A 1 106 ? 0.439 -11.746 -8.651 1.00 77.00 106 GLN A N 1
ATOM 833 C CA . GLN A 1 106 ? -0.180 -13.062 -8.453 1.00 77.00 106 GLN A CA 1
ATOM 834 C C . GLN A 1 106 ? -0.306 -13.464 -6.978 1.00 77.00 106 GLN A C 1
ATOM 836 O O . GLN A 1 106 ? 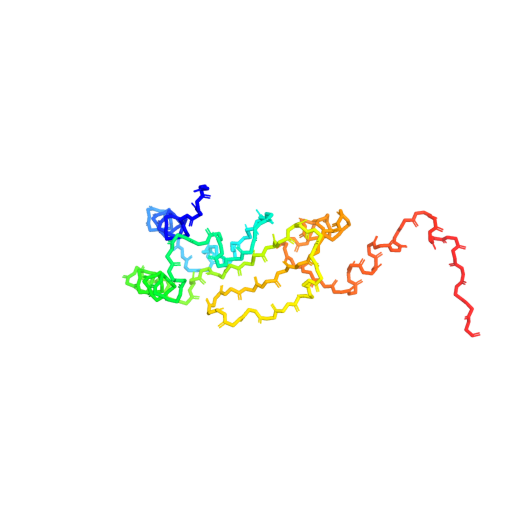-1.126 -14.321 -6.667 1.00 77.00 106 GLN A O 1
ATOM 841 N N . ASN A 1 107 ? 0.496 -12.870 -6.092 1.00 73.00 107 ASN A N 1
ATOM 842 C CA . ASN A 1 107 ? 0.524 -13.185 -4.662 1.00 73.00 107 ASN A CA 1
ATOM 843 C C . ASN A 1 107 ? -0.019 -12.032 -3.800 1.00 73.00 107 ASN A C 1
ATOM 845 O O . ASN A 1 107 ? 0.445 -11.838 -2.678 1.00 73.00 107 ASN A O 1
ATOM 849 N N . ASP A 1 108 ? -0.952 -11.232 -4.331 1.00 71.75 108 ASP A N 1
ATOM 850 C CA . ASP A 1 108 ? -1.579 -10.098 -3.630 1.00 71.75 108 ASP A CA 1
ATOM 851 C C . ASP A 1 108 ? -0.568 -9.130 -2.981 1.00 71.75 108 ASP A C 1
ATOM 853 O O . ASP A 1 108 ? -0.777 -8.575 -1.903 1.00 71.75 108 ASP A O 1
ATOM 857 N N . GLY A 1 109 ? 0.565 -8.927 -3.654 1.00 67.25 109 GLY A N 1
ATOM 858 C CA . GLY A 1 109 ? 1.642 -8.044 -3.222 1.00 67.25 109 GLY A CA 1
ATOM 859 C C . GLY A 1 109 ? 2.634 -8.641 -2.221 1.00 67.25 109 GLY A C 1
ATOM 860 O O . GLY A 1 109 ? 3.558 -7.951 -1.788 1.00 67.25 109 GLY A O 1
ATOM 861 N N . VAL A 1 110 ? 2.505 -9.923 -1.875 1.00 66.50 110 VAL A N 1
ATOM 862 C CA . VAL A 1 110 ? 3.487 -10.634 -1.050 1.00 66.50 110 VAL A CA 1
ATOM 863 C C . VAL A 1 110 ? 4.632 -11.140 -1.930 1.00 66.50 110 VAL A C 1
ATOM 865 O O . VAL A 1 110 ? 4.448 -12.002 -2.788 1.00 66.50 110 VAL A O 1
ATOM 868 N N . VAL A 1 111 ? 5.846 -10.634 -1.697 1.00 64.31 111 VAL A N 1
ATOM 869 C CA . VAL A 1 111 ? 7.065 -11.129 -2.358 1.00 64.31 111 VAL A CA 1
ATOM 870 C C . VAL A 1 111 ? 7.793 -12.080 -1.415 1.00 64.31 111 VAL A C 1
ATOM 872 O O . VAL A 1 111 ? 8.461 -11.647 -0.481 1.00 64.31 111 VAL A O 1
ATOM 875 N N . ASN A 1 112 ? 7.677 -13.384 -1.667 1.00 67.81 112 ASN A N 1
ATOM 876 C CA . ASN A 1 112 ? 8.496 -14.402 -1.009 1.00 67.81 112 ASN A CA 1
ATOM 877 C C . ASN A 1 112 ? 9.651 -14.802 -1.953 1.00 67.81 112 ASN A C 1
ATOM 879 O O . ASN A 1 112 ? 9.361 -15.258 -3.060 1.00 67.81 112 ASN A O 1
ATOM 883 N N . PRO A 1 113 ? 10.933 -14.677 -1.549 1.00 66.19 113 PRO A N 1
ATOM 884 C CA . PRO A 1 113 ? 12.082 -15.073 -2.368 1.00 66.19 113 PRO A CA 1
ATOM 885 C C . PRO A 1 113 ? 12.000 -16.508 -2.904 1.00 66.19 113 PRO A C 1
ATOM 887 O O . PRO A 1 113 ? 12.333 -16.747 -4.063 1.00 66.19 113 PRO A O 1
ATOM 890 N N . GLU A 1 114 ? 11.506 -17.452 -2.100 1.00 71.50 114 GLU A N 1
ATOM 891 C CA . GLU A 1 114 ? 11.320 -18.846 -2.516 1.00 71.50 114 GLU A CA 1
ATOM 892 C C . GLU A 1 114 ? 10.212 -18.971 -3.558 1.00 71.50 114 GLU A C 1
ATOM 894 O O . GLU A 1 114 ? 10.384 -19.670 -4.552 1.00 71.50 114 GLU A O 1
ATOM 899 N N . ALA A 1 115 ? 9.101 -18.249 -3.384 1.00 69.44 115 ALA A N 1
ATOM 900 C CA . ALA A 1 115 ? 8.028 -18.216 -4.377 1.00 69.44 115 ALA A CA 1
ATOM 901 C C . ALA A 1 115 ? 8.495 -17.560 -5.684 1.00 69.44 115 ALA A C 1
ATOM 903 O O . ALA A 1 115 ? 8.124 -18.009 -6.767 1.00 69.44 115 ALA A O 1
ATOM 904 N N . VAL A 1 116 ? 9.348 -16.531 -5.594 1.00 70.06 116 VAL A N 1
ATOM 905 C CA . VAL A 1 116 ? 9.961 -15.882 -6.758 1.00 70.06 116 VAL A CA 1
ATOM 906 C C . VAL A 1 116 ? 10.879 -16.851 -7.494 1.00 70.06 116 VAL A C 1
ATOM 908 O O . VAL A 1 116 ? 10.774 -16.973 -8.714 1.00 70.06 116 VAL A O 1
ATOM 911 N N . MET A 1 117 ? 11.738 -17.568 -6.766 1.00 72.44 117 MET A N 1
ATOM 912 C CA . MET A 1 117 ? 12.609 -18.594 -7.335 1.00 72.44 117 MET A CA 1
ATOM 913 C C . MET A 1 117 ? 11.786 -19.713 -7.977 1.00 72.44 117 MET A C 1
ATOM 915 O O . MET A 1 117 ? 12.009 -20.032 -9.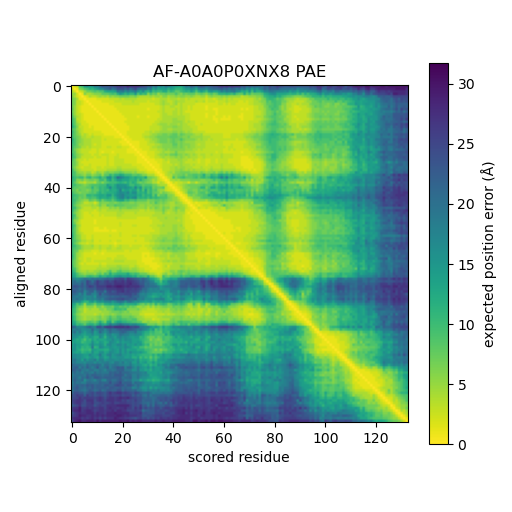141 1.00 72.44 117 MET A O 1
ATOM 919 N N . ALA A 1 118 ? 10.806 -20.262 -7.253 1.00 75.44 118 ALA A N 1
ATOM 920 C CA . ALA A 1 118 ? 9.939 -21.333 -7.729 1.00 75.44 118 ALA A CA 1
ATOM 921 C C . ALA A 1 118 ? 9.196 -20.926 -9.006 1.00 75.44 118 ALA A C 1
ATOM 923 O O . ALA A 1 118 ? 9.179 -21.682 -9.971 1.00 75.44 118 ALA A O 1
ATOM 924 N N . ALA A 1 119 ? 8.646 -19.710 -9.058 1.00 72.06 119 ALA A N 1
ATOM 925 C CA . ALA A 1 119 ? 7.990 -19.194 -10.254 1.00 72.06 119 ALA A CA 1
ATOM 926 C C . ALA A 1 119 ? 8.970 -18.948 -11.415 1.00 72.06 119 ALA A C 1
ATOM 928 O O . ALA A 1 119 ? 8.596 -19.157 -12.569 1.00 72.06 119 ALA A O 1
ATOM 929 N N . ALA A 1 120 ? 10.214 -18.543 -11.137 1.00 71.19 120 ALA A N 1
ATOM 930 C CA . ALA A 1 120 ? 11.241 -18.365 -12.163 1.00 71.19 120 ALA A CA 1
ATOM 931 C C . ALA A 1 120 ? 11.671 -19.695 -12.807 1.00 71.19 120 ALA A C 1
ATOM 933 O O . ALA A 1 120 ? 11.944 -19.716 -14.003 1.00 71.19 120 ALA A O 1
ATOM 934 N N . ILE A 1 121 ? 11.674 -20.798 -12.047 1.00 77.06 121 ILE A N 1
ATOM 935 C CA . ILE A 1 121 ? 12.044 -22.140 -12.536 1.00 77.06 121 ILE A CA 1
ATOM 936 C C . ILE A 1 121 ? 10.837 -23.037 -12.861 1.00 77.06 121 ILE A C 1
ATOM 938 O O . ILE A 1 121 ? 11.010 -24.207 -13.183 1.00 77.06 121 ILE A O 1
ATOM 942 N N . ALA A 1 122 ? 9.605 -22.527 -12.792 1.00 77.75 122 ALA A N 1
ATOM 943 C CA . ALA A 1 122 ? 8.401 -23.312 -13.086 1.00 77.75 122 ALA A CA 1
ATOM 944 C C . ALA A 1 122 ? 8.159 -23.534 -14.594 1.00 77.75 122 ALA A C 1
ATOM 946 O O . ALA A 1 122 ? 7.280 -24.315 -14.963 1.00 77.75 122 ALA A O 1
ATOM 947 N N . GLY A 1 123 ? 8.898 -22.843 -15.470 1.00 75.00 123 GLY A N 1
ATOM 948 C CA . GLY A 1 123 ? 8.747 -22.944 -16.924 1.00 75.00 123 GLY A CA 1
ATOM 949 C C . GLY A 1 123 ? 9.114 -24.325 -17.481 1.00 75.00 123 GLY A C 1
ATOM 950 O O . GLY A 1 123 ? 9.982 -25.012 -16.942 1.00 75.00 123 GLY A O 1
ATOM 951 N N . GLU A 1 124 ? 8.493 -24.719 -18.602 1.00 78.69 124 GLU A N 1
ATOM 952 C CA . GLU A 1 124 ? 8.757 -26.009 -19.276 1.00 78.69 124 GLU A CA 1
ATOM 953 C C . GLU A 1 124 ? 10.244 -26.249 -19.582 1.00 78.69 124 GLU A C 1
ATOM 955 O O . GLU A 1 124 ? 10.698 -27.392 -19.627 1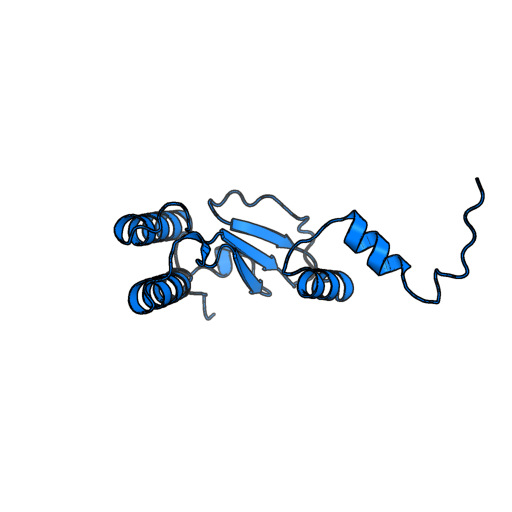.00 78.69 124 GLU A O 1
ATOM 960 N N . GLU A 1 125 ? 11.014 -25.179 -19.777 1.00 75.00 125 GLU A N 1
ATOM 961 C CA . GLU A 1 125 ? 12.452 -25.241 -20.037 1.00 75.00 125 GLU A CA 1
ATOM 962 C C . GLU A 1 125 ? 13.262 -25.783 -18.846 1.00 75.00 125 GLU A C 1
ATOM 964 O O . GLU A 1 125 ? 14.255 -26.480 -19.050 1.00 75.00 125 GLU A O 1
ATOM 969 N N . TYR A 1 126 ? 12.799 -25.547 -17.615 1.00 72.38 126 TYR A N 1
ATOM 970 C CA . TYR A 1 126 ? 13.450 -25.997 -16.382 1.00 72.38 126 TYR A CA 1
ATOM 971 C C . TYR A 1 126 ? 12.909 -27.346 -15.886 1.00 72.38 126 TYR A C 1
ATOM 973 O O . TYR A 1 126 ? 13.610 -28.056 -15.172 1.00 72.38 126 TYR A O 1
ATOM 981 N N . GLN A 1 127 ? 11.715 -27.760 -16.329 1.00 74.38 127 GLN A N 1
ATOM 982 C CA . GLN A 1 127 ? 11.125 -29.075 -16.015 1.00 74.38 127 GLN A CA 1
ATOM 983 C C . GLN A 1 127 ? 11.969 -30.256 -16.530 1.00 74.38 127 GLN A C 1
ATOM 985 O O . GLN A 1 127 ? 11.829 -31.378 -16.052 1.00 74.38 127 GLN A O 1
ATOM 990 N N . LYS A 1 128 ? 12.844 -30.021 -17.517 1.00 76.50 128 LYS A N 1
ATOM 991 C CA . LYS A 1 128 ? 13.751 -31.040 -18.074 1.00 76.50 128 LYS A CA 1
ATOM 992 C C . LYS A 1 128 ? 15.081 -31.149 -17.328 1.00 76.50 128 LYS A C 1
ATOM 994 O O . LYS A 1 128 ? 15.883 -32.021 -17.662 1.00 76.50 128 LYS A O 1
ATOM 999 N N . LEU A 1 129 ? 15.345 -30.265 -16.368 1.00 72.06 129 LEU A N 1
ATOM 1000 C CA . LEU A 1 129 ? 16.585 -30.290 -15.605 1.00 72.06 129 LEU A CA 1
ATOM 1001 C C . LEU A 1 129 ? 16.484 -31.338 -14.501 1.00 72.06 129 LEU A C 1
ATOM 1003 O O . LEU A 1 129 ? 15.561 -31.332 -13.691 1.00 72.06 129 LEU A O 1
ATOM 1007 N N . VAL A 1 130 ? 17.458 -32.241 -14.482 1.00 72.12 130 VAL A N 1
ATOM 1008 C CA . VAL A 1 130 ? 17.592 -33.267 -13.451 1.00 72.12 130 VAL A CA 1
ATOM 1009 C C . VAL A 1 130 ? 18.635 -32.774 -12.457 1.00 72.12 130 VAL A C 1
ATOM 1011 O O . VAL A 1 130 ? 19.755 -32.446 -12.852 1.00 72.12 130 VAL A O 1
ATOM 1014 N N . VAL A 1 131 ? 18.262 -32.684 -11.182 1.00 68.62 131 VAL A N 1
ATOM 1015 C CA . VAL A 1 131 ? 19.211 -32.387 -10.103 1.00 68.62 131 VAL A CA 1
ATOM 1016 C C . VAL A 1 131 ? 19.997 -33.665 -9.827 1.00 68.62 131 VAL A C 1
ATOM 1018 O O . VAL A 1 131 ? 19.395 -34.694 -9.531 1.00 68.62 131 VAL A O 1
ATOM 1021 N N . PHE A 1 132 ? 21.318 -33.603 -9.970 1.00 57.72 132 PHE A N 1
ATOM 1022 C CA . PHE A 1 132 ? 22.227 -34.656 -9.519 1.00 57.72 132 PHE A CA 1
ATOM 1023 C C . PHE A 1 132 ? 22.794 -34.248 -8.159 1.00 57.72 132 PHE A C 1
ATOM 1025 O O . PHE A 1 132 ? 23.258 -33.113 -8.015 1.00 57.72 132 PHE A O 1
ATOM 1032 N N . ASP A 1 133 ? 22.698 -35.154 -7.190 1.00 64.25 133 ASP A N 1
ATOM 1033 C CA . ASP A 1 133 ? 23.216 -35.034 -5.826 1.00 64.25 133 ASP A CA 1
ATOM 1034 C C . ASP A 1 133 ? 24.614 -35.654 -5.653 1.00 64.25 133 ASP A C 1
ATOM 1036 O O . ASP A 1 133 ? 25.015 -36.518 -6.470 1.00 64.25 133 ASP A O 1
#

Solvent-accessible surface area (backbone atoms only — not comparable to full-atom values): 7892 Å² total; per-residue (Å²): 135,88,52,44,61,63,66,60,56,52,50,51,53,51,48,54,37,60,78,65,65,55,56,66,86,74,47,64,58,66,45,79,43,83,37,77,53,57,71,79,70,34,37,72,60,68,58,69,63,49,46,54,51,49,47,51,52,32,39,76,71,74,30,55,96,38,62,54,30,38,41,38,31,27,53,40,93,48,93,50,63,71,42,83,44,94,49,84,63,38,41,40,40,40,46,68,47,74,64,57,54,49,48,22,68,73,45,81,67,52,81,47,73,65,60,52,51,51,62,69,52,64,43,78,82,46,71,74,62,78,88,82,132

Nearest PDB structures (foldseek):
  8uu8-assembly1_v  TM=4.320E-01  e=8.544E-01  Listeria monocytogenes EGD-e
  1m6e-assembly1_X-2  TM=3.543E-01  e=9.736E-01  Clarkia breweri
  8ipw-assembly1_A  TM=3.408E-01  e=6.166E-01  Legionella pneumophila
  2x3c-assembly1_A-2  TM=2.605E-01  e=1.752E+00  Aeromonas salmonicida subsp. achromogenes
  2x3b-assembly1_B  TM=2.529E-01  e=1.752E+00  Aeromonas salmonicida subsp. achromogenes

pLDDT: mean 80.14, std 13.61, range [41.28, 97.88]

Mean predicted aligned error: 11.18 Å

Sequence (133 aa):
CMNTNFQAVFDQILRTAVDGRLPPEKMIRTVFVFSDMEFDEASTNHWETDYETICRKFGSAGYGDAVPQIVFWNLRDSTSTPVTSTQPGVAMVSGFSKNLLKIFLQNDGVVNPEAVMAAAIAGEEYQKLVVFD